Protein AF-A0A8H4U1D6-F1 (afdb_monomer_lite)

Radius of gyration: 19.41 Å; chains: 1; bounding box: 43×28×51 Å

pLDDT: mean 83.25, std 8.14, range [62.03, 95.94]

Sequence (105 aa):
MRTQGAAAATATNWLFGFVCTQFTPTGIRNIGYRFYIIFACFNLIFVAVVYFLYPETANRTLEDLDAYFDRDSGHKTIIPIGDTVAKQTSRPVEAFEAEARRVAD

Secondary structure (DSSP, 8-state):
-HHHHHHHHHHHHHHHHHHHHHHHHHHHHHHTTHHHHHHHHHHHHHHHHHHHH----TT--HHHHHHHTSTTS---SS--TT-HHHH-SSPPHHHHHHHHHHHH-

Structure (mmCIF, N/CA/C/O backbone):
data_AF-A0A8H4U1D6-F1
#
_entry.id   AF-A0A8H4U1D6-F1
#
loop_
_atom_site.group_PDB
_atom_site.id
_atom_site.type_symbol
_atom_site.label_atom_id
_atom_site.label_alt_id
_atom_site.label_comp_id
_atom_site.label_asym_id
_atom_site.label_entity_id
_atom_site.label_seq_id
_atom_site.pdbx_PDB_ins_code
_atom_site.Cartn_x
_atom_site.Cartn_y
_atom_site.Cartn_z
_atom_site.occupancy
_atom_site.B_iso_or_equiv
_atom_site.auth_seq_id
_atom_site.auth_comp_id
_atom_site.auth_asym_id
_atom_site.auth_atom_id
_atom_site.pdbx_PDB_model_num
ATOM 1 N N . MET A 1 1 ? 6.987 16.011 -10.114 1.00 62.03 1 MET A N 1
ATOM 2 C CA . MET A 1 1 ? 5.748 15.635 -9.386 1.00 62.03 1 MET A CA 1
ATOM 3 C C . MET A 1 1 ? 5.980 14.682 -8.199 1.00 62.03 1 MET A C 1
ATOM 5 O O . MET A 1 1 ? 5.117 14.588 -7.336 1.00 62.03 1 MET A O 1
ATOM 9 N N . ARG A 1 2 ? 7.162 14.055 -8.068 1.00 78.75 2 ARG A N 1
ATOM 10 C CA . ARG A 1 2 ? 7.509 13.146 -6.954 1.00 78.75 2 ARG A CA 1
ATOM 11 C C . ARG A 1 2 ? 7.383 13.724 -5.533 1.00 78.75 2 ARG A C 1
ATOM 13 O O . ARG A 1 2 ? 6.881 13.047 -4.646 1.00 78.75 2 ARG A O 1
ATOM 20 N N . THR A 1 3 ? 7.780 14.977 -5.309 1.00 86.75 3 THR A N 1
ATOM 21 C CA . THR A 1 3 ? 7.736 15.609 -3.975 1.00 86.75 3 THR A CA 1
ATOM 22 C C . THR A 1 3 ? 6.310 15.853 -3.486 1.00 86.75 3 THR A C 1
ATOM 24 O O . THR A 1 3 ? 6.011 15.613 -2.322 1.00 86.75 3 THR A O 1
ATOM 27 N N . GLN A 1 4 ? 5.411 16.270 -4.381 1.00 88.62 4 GLN A N 1
ATOM 28 C CA . GLN A 1 4 ? 3.992 16.464 -4.073 1.00 88.62 4 GLN A CA 1
ATOM 29 C C . GLN A 1 4 ? 3.299 15.131 -3.764 1.00 88.62 4 GLN A C 1
ATOM 31 O O . GLN A 1 4 ? 2.553 15.048 -2.792 1.00 88.62 4 GLN A O 1
ATOM 36 N N . GLY A 1 5 ? 3.599 14.078 -4.538 1.00 87.62 5 GLY A N 1
ATOM 37 C CA . GLY A 1 5 ? 3.094 12.726 -4.278 1.00 87.62 5 GLY A CA 1
ATOM 38 C C . GLY A 1 5 ? 3.567 12.172 -2.931 1.00 87.62 5 GLY A C 1
ATOM 39 O O . GLY A 1 5 ? 2.756 11.690 -2.144 1.00 87.62 5 GLY A O 1
ATOM 40 N N . ALA A 1 6 ? 4.858 12.318 -2.617 1.00 89.62 6 ALA A N 1
ATOM 41 C CA . ALA A 1 6 ? 5.419 11.884 -1.336 1.00 89.62 6 ALA A CA 1
ATOM 42 C C . ALA A 1 6 ? 4.832 12.660 -0.141 1.00 89.62 6 ALA A C 1
ATOM 44 O O . ALA A 1 6 ? 4.531 12.066 0.899 1.00 89.62 6 ALA A O 1
ATOM 45 N N . ALA A 1 7 ? 4.624 13.973 -0.289 1.00 92.81 7 ALA A N 1
ATOM 46 C CA . ALA A 1 7 ? 3.999 14.800 0.740 1.00 92.81 7 ALA A CA 1
ATOM 47 C C . ALA A 1 7 ? 2.541 14.390 0.995 1.00 92.81 7 ALA A C 1
ATOM 49 O O . ALA A 1 7 ? 2.154 14.215 2.150 1.00 92.81 7 ALA A O 1
ATOM 50 N N . ALA A 1 8 ? 1.756 14.174 -0.067 1.00 93.31 8 ALA A N 1
ATOM 51 C CA . ALA A 1 8 ? 0.383 13.692 0.043 1.00 93.31 8 ALA A CA 1
ATOM 52 C C . ALA A 1 8 ? 0.323 12.306 0.703 1.00 93.31 8 ALA A C 1
ATOM 54 O O . ALA A 1 8 ? -0.422 12.130 1.661 1.00 93.31 8 ALA A O 1
ATOM 55 N N . ALA A 1 9 ? 1.163 11.356 0.275 1.00 91.38 9 ALA A N 1
ATOM 56 C CA . ALA A 1 9 ? 1.230 10.019 0.871 1.00 91.38 9 ALA A CA 1
ATOM 57 C C . ALA A 1 9 ? 1.555 10.072 2.372 1.00 91.38 9 ALA A C 1
ATOM 59 O O . ALA A 1 9 ? 0.895 9.420 3.182 1.00 91.38 9 ALA A O 1
ATOM 60 N N . THR A 1 10 ? 2.526 10.905 2.754 1.00 94.56 10 THR A N 1
ATOM 61 C CA . THR A 1 10 ? 2.901 11.098 4.159 1.00 94.56 10 THR A CA 1
ATOM 62 C C . THR A 1 10 ? 1.744 11.706 4.952 1.00 94.56 10 THR A C 1
ATOM 64 O O . THR A 1 10 ? 1.375 11.175 5.998 1.00 94.56 10 THR A O 1
ATOM 67 N N . ALA A 1 11 ? 1.121 12.774 4.447 1.00 95.56 11 ALA A N 1
ATOM 68 C CA . ALA A 1 11 ? -0.015 13.421 5.101 1.00 95.56 11 ALA A CA 1
ATOM 69 C C . ALA A 1 11 ? -1.198 12.457 5.288 1.00 95.56 11 ALA A C 1
ATOM 71 O O . ALA A 1 11 ? -1.758 12.368 6.381 1.00 95.56 11 ALA A O 1
ATOM 72 N N . THR A 1 12 ? -1.537 11.690 4.250 1.00 94.00 12 THR A N 1
ATOM 73 C CA . THR A 1 12 ? -2.591 10.674 4.289 1.00 94.00 12 THR A CA 1
ATOM 74 C C . THR A 1 12 ? -2.279 9.575 5.306 1.00 94.00 12 THR A C 1
ATOM 76 O O . THR A 1 12 ? -3.161 9.203 6.080 1.00 94.00 12 THR A O 1
ATOM 79 N N . ASN A 1 13 ? -1.031 9.104 5.377 1.00 94.56 13 ASN A N 1
ATOM 80 C CA . ASN A 1 13 ? -0.610 8.109 6.364 1.00 94.56 13 ASN A CA 1
ATOM 81 C C . ASN A 1 13 ? -0.822 8.601 7.806 1.00 94.56 13 ASN A C 1
ATOM 83 O O . ASN A 1 13 ? -1.447 7.913 8.615 1.00 94.56 13 ASN A O 1
ATOM 87 N N . TRP A 1 14 ? -0.362 9.814 8.123 1.00 93.88 14 TRP A N 1
ATOM 88 C CA . TRP A 1 14 ? -0.539 10.389 9.461 1.00 93.88 14 TRP A CA 1
ATOM 89 C C . TRP A 1 14 ? -2.008 10.662 9.794 1.00 93.88 14 TRP A C 1
ATOM 91 O O . TRP A 1 14 ? -2.442 10.395 10.917 1.00 93.88 14 TRP A O 1
ATOM 101 N N . LEU A 1 15 ? -2.792 11.129 8.819 1.00 95.94 15 LEU A N 1
ATOM 102 C CA . LEU A 1 15 ? -4.224 11.361 8.989 1.00 95.94 15 LEU A CA 1
ATOM 103 C C . LEU A 1 15 ? -4.966 10.065 9.334 1.00 95.94 15 LEU A C 1
ATOM 105 O O . LEU A 1 15 ? -5.721 10.030 10.306 1.00 95.94 15 LEU A O 1
ATOM 109 N N . PHE A 1 16 ? -4.741 8.985 8.582 1.00 92.19 16 PHE A N 1
ATOM 110 C CA . PHE A 1 16 ? -5.400 7.709 8.862 1.00 92.19 16 PHE A CA 1
ATOM 111 C C . PHE A 1 16 ? -4.906 7.070 10.162 1.00 92.19 16 PHE A C 1
ATOM 113 O O . PHE A 1 16 ? -5.715 6.496 10.889 1.00 92.19 16 PHE A O 1
ATOM 120 N N . GLY A 1 17 ? -3.629 7.237 10.520 1.00 92.44 17 GLY A N 1
ATOM 121 C CA . GLY A 1 17 ? -3.120 6.848 11.838 1.00 92.44 17 GLY A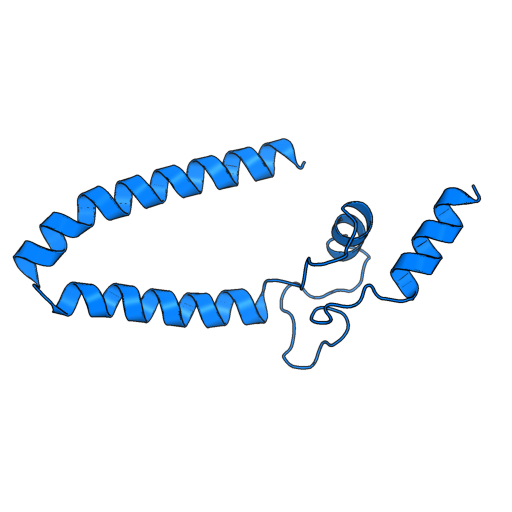 CA 1
ATOM 122 C C . GLY A 1 17 ? -3.864 7.549 12.983 1.00 92.44 17 GLY A C 1
ATOM 123 O O . GLY A 1 17 ? -4.274 6.903 13.954 1.00 92.44 17 GLY A O 1
ATOM 124 N N . PHE A 1 18 ? -4.121 8.854 12.844 1.00 94.44 18 PHE A N 1
ATOM 125 C CA . PHE A 1 18 ? -4.927 9.616 13.800 1.00 94.44 18 PHE A CA 1
ATOM 126 C C . PHE A 1 18 ? -6.376 9.115 13.859 1.00 94.44 18 PHE A C 1
ATOM 128 O O . PHE A 1 18 ? -6.877 8.831 14.948 1.00 94.44 18 PHE A O 1
ATOM 135 N N . VAL A 1 19 ? -7.030 8.941 12.705 1.00 93.19 19 VAL A N 1
ATOM 136 C CA . VAL A 1 19 ? -8.403 8.414 12.619 1.00 93.19 19 VAL A CA 1
ATOM 137 C C . VAL A 1 19 ? -8.497 7.056 13.315 1.00 93.19 19 VAL A C 1
ATOM 139 O O . VAL A 1 19 ? -9.325 6.883 14.208 1.00 93.19 19 VAL A O 1
ATOM 142 N N . CYS A 1 20 ? -7.612 6.110 13.000 1.00 90.50 20 CYS A N 1
ATOM 143 C CA . CYS A 1 20 ? -7.599 4.798 13.646 1.00 90.50 20 CYS A CA 1
ATOM 144 C C . CYS A 1 20 ? -7.437 4.914 15.166 1.00 90.50 20 CYS A C 1
ATOM 146 O O . CYS A 1 20 ? -8.174 4.262 15.908 1.00 90.50 20 CYS A O 1
ATOM 148 N N . THR A 1 21 ? -6.539 5.778 15.642 1.00 92.69 21 THR A N 1
ATOM 149 C CA . THR A 1 21 ? -6.300 5.969 17.081 1.00 92.69 21 THR A CA 1
ATOM 150 C C . THR A 1 21 ? -7.521 6.551 17.801 1.00 92.69 21 THR A C 1
ATOM 152 O O . THR A 1 21 ? -7.825 6.127 18.913 1.00 92.69 21 THR A O 1
ATOM 155 N N . GLN A 1 22 ? -8.257 7.476 17.178 1.00 92.50 22 GLN A N 1
ATOM 156 C CA . GLN A 1 22 ? -9.462 8.071 17.774 1.00 92.50 22 GLN A CA 1
ATOM 157 C C . GLN A 1 22 ? -10.682 7.138 17.726 1.00 92.50 22 GLN A C 1
ATOM 159 O O . GLN A 1 22 ? -11.448 7.054 18.689 1.00 92.50 22 GLN A O 1
ATOM 164 N N . PHE A 1 23 ? -10.872 6.410 16.623 1.00 88.94 23 PHE A N 1
ATOM 165 C CA . PHE A 1 23 ? -12.041 5.545 16.441 1.00 88.94 23 PHE A CA 1
ATOM 166 C C . PHE A 1 23 ? -11.932 4.217 17.197 1.00 88.94 23 PHE A C 1
ATOM 168 O O . PHE A 1 23 ? -12.939 3.734 17.715 1.00 88.94 23 PHE A O 1
ATOM 175 N N . THR A 1 24 ? -10.732 3.645 17.316 1.00 89.88 24 THR A N 1
ATOM 176 C CA . THR A 1 24 ? -10.501 2.352 17.984 1.00 89.88 24 THR A CA 1
ATOM 177 C C . THR A 1 24 ? -11.050 2.262 19.416 1.00 89.88 24 THR A C 1
ATOM 179 O O . THR A 1 24 ? -11.802 1.324 19.689 1.00 89.88 24 THR A O 1
ATOM 182 N N . PRO A 1 25 ? -10.777 3.203 20.344 1.00 88.44 25 PRO A N 1
ATOM 183 C CA . PRO A 1 25 ? -11.277 3.098 21.717 1.00 88.44 25 PRO A CA 1
ATOM 184 C C . PRO A 1 25 ? -12.806 3.198 21.803 1.00 88.44 25 PRO A C 1
ATOM 186 O O . PRO A 1 25 ? -13.432 2.508 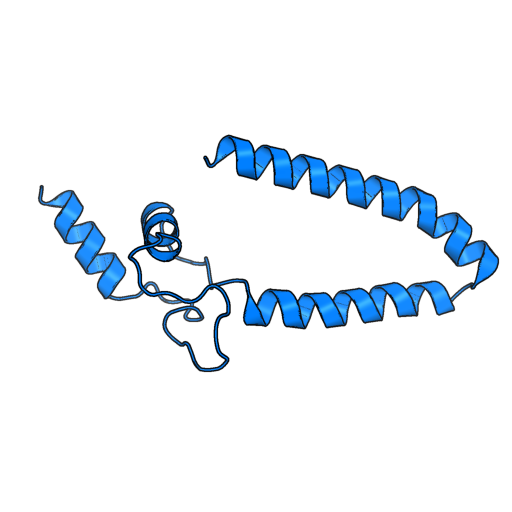22.609 1.00 88.44 25 PRO A O 1
ATOM 189 N N . THR A 1 26 ? -13.431 4.026 20.962 1.00 88.88 26 THR A N 1
ATOM 190 C CA . THR A 1 26 ? -14.897 4.153 20.910 1.00 88.88 26 THR A CA 1
ATOM 191 C C . THR A 1 26 ? -15.542 2.927 20.261 1.00 88.88 26 THR A C 1
ATOM 193 O O . THR A 1 26 ? -16.564 2.446 20.752 1.00 88.88 26 THR A O 1
ATOM 196 N N . GLY A 1 27 ? -14.919 2.374 19.218 1.00 86.94 27 GLY A N 1
ATOM 197 C CA . GLY A 1 27 ? -15.354 1.145 18.557 1.00 86.94 27 GLY A CA 1
ATOM 198 C C . GLY A 1 27 ? -15.310 -0.058 19.495 1.00 86.94 27 GLY A C 1
ATOM 199 O O . GLY A 1 27 ? -16.326 -0.722 19.692 1.00 86.94 27 GLY A O 1
ATOM 200 N N . ILE A 1 28 ? -14.177 -0.301 20.156 1.00 90.06 28 ILE A N 1
ATOM 201 C CA . ILE A 1 28 ? -14.031 -1.434 21.085 1.00 90.06 28 ILE A CA 1
ATOM 202 C C . ILE A 1 28 ? -15.010 -1.317 22.261 1.00 90.06 28 ILE A C 1
ATOM 204 O O . ILE A 1 28 ? -15.614 -2.314 22.647 1.00 90.06 28 ILE A O 1
ATOM 208 N N . ARG A 1 29 ? -15.238 -0.111 22.799 1.00 90.00 29 ARG A N 1
ATOM 209 C CA . ARG A 1 29 ? -16.189 0.089 23.905 1.00 90.00 29 ARG A CA 1
ATOM 210 C C . ARG A 1 29 ? -17.636 -0.242 23.525 1.00 90.00 29 ARG A C 1
ATOM 212 O O . ARG A 1 29 ? -18.370 -0.738 24.370 1.00 90.00 29 ARG A O 1
ATOM 219 N N . ASN A 1 30 ? -18.049 0.038 22.287 1.00 89.25 30 ASN A N 1
ATOM 220 C CA . ASN A 1 30 ? -19.441 -0.138 21.864 1.00 89.25 30 ASN A CA 1
ATOM 221 C C . ASN A 1 30 ? -19.729 -1.524 21.266 1.00 89.25 30 ASN A C 1
ATOM 223 O O . ASN A 1 30 ? -20.795 -2.089 21.495 1.00 89.25 30 ASN A O 1
ATOM 227 N N . ILE A 1 31 ? -18.797 -2.072 20.479 1.00 88.50 31 ILE A N 1
ATOM 228 C CA . ILE A 1 31 ? -19.010 -3.316 19.717 1.00 88.50 31 ILE A CA 1
ATOM 229 C C . ILE A 1 31 ? -18.012 -4.435 20.061 1.00 88.50 31 ILE A C 1
ATOM 231 O O . ILE A 1 31 ? -18.096 -5.529 19.492 1.00 88.50 31 ILE A O 1
ATOM 235 N N . GLY A 1 32 ? -17.095 -4.200 21.006 1.00 87.81 32 GLY A N 1
ATOM 236 C CA . GLY A 1 32 ? -16.170 -5.207 21.525 1.00 87.81 32 GLY A CA 1
ATOM 237 C C . GLY A 1 32 ? -15.326 -5.855 20.429 1.00 87.81 32 GLY A C 1
ATOM 238 O O . GLY A 1 32 ? -14.751 -5.179 19.576 1.00 87.81 32 GLY A O 1
ATOM 239 N N . TYR A 1 33 ? -15.290 -7.192 20.424 1.00 84.38 33 TYR A N 1
ATOM 240 C CA . TYR A 1 33 ? -14.509 -7.978 19.463 1.00 84.38 33 TYR A CA 1
ATOM 241 C C . TYR A 1 33 ? -14.969 -7.809 18.003 1.00 84.38 33 TYR A C 1
ATOM 243 O O . TYR A 1 33 ? -14.193 -8.043 17.078 1.00 84.38 33 TYR A O 1
ATOM 251 N N . ARG A 1 34 ? -16.216 -7.379 17.764 1.00 86.88 34 ARG A N 1
ATOM 252 C CA . ARG A 1 34 ? -16.761 -7.230 16.402 1.00 86.88 34 ARG A CA 1
ATOM 253 C C . ARG A 1 34 ? -16.092 -6.084 15.640 1.00 86.88 34 ARG A C 1
ATOM 255 O O . ARG A 1 34 ? -16.126 -6.079 14.415 1.00 86.88 34 ARG A O 1
ATOM 262 N N . PHE A 1 35 ? -15.432 -5.156 16.339 1.00 88.31 35 PHE A N 1
ATOM 263 C CA . PHE A 1 35 ? -14.629 -4.101 15.717 1.00 88.31 35 PHE A CA 1
ATOM 264 C C . PHE A 1 35 ? -13.475 -4.665 14.875 1.00 88.31 35 PHE A C 1
ATOM 266 O O . PHE A 1 35 ? -13.190 -4.148 13.799 1.00 88.31 35 PHE A O 1
ATOM 273 N N . TYR A 1 36 ? -12.870 -5.781 15.292 1.00 86.94 36 TYR A N 1
ATOM 274 C CA . TYR A 1 36 ? -11.788 -6.417 14.533 1.00 86.94 36 TYR A CA 1
ATOM 275 C C . TYR A 1 36 ? -12.254 -6.971 13.178 1.00 86.94 36 TYR A C 1
ATOM 277 O O . TYR A 1 36 ? -11.480 -6.987 12.223 1.00 86.94 36 TYR A O 1
ATOM 285 N N . ILE A 1 37 ? -13.532 -7.354 13.054 1.00 90.50 37 ILE A N 1
ATOM 286 C CA . ILE A 1 37 ? -14.113 -7.827 11.786 1.00 90.50 37 ILE A CA 1
ATOM 287 C C . ILE A 1 37 ? -14.118 -6.701 10.744 1.00 90.50 37 ILE A C 1
ATOM 289 O O . ILE A 1 37 ? -13.893 -6.950 9.564 1.00 90.50 37 ILE A O 1
ATOM 293 N N . ILE A 1 38 ? -14.294 -5.448 11.171 1.00 88.69 38 ILE A N 1
ATOM 294 C CA . ILE A 1 38 ? -14.259 -4.287 10.274 1.00 88.69 38 ILE A CA 1
ATOM 295 C C . ILE A 1 38 ? -12.867 -4.148 9.638 1.00 88.69 38 ILE A C 1
ATOM 297 O O . ILE A 1 38 ? -12.760 -3.977 8.424 1.00 88.69 38 ILE A O 1
ATOM 301 N N . PHE A 1 39 ? -11.793 -4.301 10.420 1.00 88.81 39 PHE A N 1
ATOM 302 C CA . PHE A 1 39 ? -10.425 -4.299 9.885 1.00 88.81 39 PHE A CA 1
ATOM 303 C C . PHE A 1 39 ? -10.131 -5.489 8.971 1.00 88.81 39 PHE A C 1
ATOM 305 O O . PHE A 1 39 ? -9.385 -5.333 8.001 1.00 88.81 39 PHE A O 1
ATOM 312 N N . ALA A 1 40 ? -10.722 -6.655 9.246 1.00 91.50 40 ALA A N 1
ATOM 313 C CA . ALA A 1 40 ? -10.617 -7.814 8.366 1.00 91.50 40 ALA A CA 1
ATOM 314 C C . ALA A 1 40 ? -11.281 -7.543 7.002 1.00 91.50 40 ALA A C 1
ATOM 316 O O . ALA A 1 40 ? -10.679 -7.812 5.964 1.00 91.50 40 ALA A O 1
ATOM 317 N N . CYS A 1 41 ? -12.470 -6.928 6.990 1.00 93.69 41 CYS A N 1
ATOM 318 C CA . CYS A 1 41 ? -13.141 -6.511 5.756 1.00 93.69 41 CYS A CA 1
ATOM 319 C C . CYS A 1 41 ? -12.320 -5.475 4.978 1.00 93.69 41 CYS A C 1
ATOM 321 O O . CYS A 1 41 ? -12.160 -5.611 3.766 1.00 93.69 41 CYS A O 1
ATOM 323 N N . PHE A 1 42 ? -11.757 -4.470 5.658 1.00 91.94 42 PHE A N 1
ATOM 324 C CA . PHE A 1 42 ? -10.879 -3.496 5.005 1.00 91.94 42 PHE A CA 1
ATOM 325 C C . PHE A 1 42 ? -9.645 -4.158 4.392 1.00 91.94 42 PHE A C 1
ATOM 327 O O . PHE A 1 42 ? -9.326 -3.867 3.244 1.00 91.94 42 PHE A O 1
ATOM 334 N N . ASN A 1 43 ? -8.994 -5.087 5.101 1.00 92.56 43 ASN A N 1
ATOM 335 C CA . ASN A 1 43 ? -7.871 -5.851 4.547 1.00 92.56 43 ASN A CA 1
ATOM 336 C C . ASN A 1 43 ? -8.265 -6.600 3.270 1.00 92.56 43 ASN A C 1
ATOM 338 O O . ASN A 1 43 ? -7.550 -6.520 2.275 1.00 92.56 43 ASN A O 1
ATOM 342 N N . LEU A 1 44 ? -9.418 -7.274 3.264 1.00 93.81 44 LEU A N 1
ATOM 343 C CA . LEU A 1 44 ? -9.889 -8.005 2.087 1.00 93.81 44 LEU A CA 1
ATOM 344 C C . LEU A 1 44 ? -10.133 -7.078 0.883 1.00 93.81 44 LEU A C 1
ATOM 346 O O . LEU A 1 44 ? -9.771 -7.416 -0.243 1.00 93.81 44 LEU A O 1
ATOM 350 N N . ILE A 1 45 ? -10.697 -5.890 1.118 1.00 93.81 45 ILE A N 1
ATOM 351 C CA . ILE A 1 45 ? -10.880 -4.876 0.071 1.00 93.81 45 ILE A CA 1
ATOM 352 C C . ILE A 1 45 ? -9.519 -4.379 -0.434 1.00 93.81 45 ILE A C 1
ATOM 354 O O . ILE A 1 45 ? -9.322 -4.276 -1.644 1.00 93.81 45 ILE A O 1
ATOM 358 N N . PHE A 1 46 ? -8.562 -4.120 0.463 1.00 91.75 46 PHE A N 1
ATOM 359 C CA . PHE A 1 46 ? -7.218 -3.692 0.073 1.00 91.75 46 PHE A CA 1
ATOM 360 C C . PHE A 1 46 ? -6.497 -4.732 -0.783 1.00 91.75 46 PHE A C 1
ATOM 362 O O . PHE A 1 46 ? -5.837 -4.344 -1.742 1.00 91.75 46 PHE A O 1
ATOM 369 N N . VAL A 1 47 ? -6.669 -6.029 -0.513 1.00 90.88 47 VAL A N 1
ATOM 370 C CA . VAL A 1 47 ? -6.122 -7.093 -1.372 1.00 90.88 47 VAL A CA 1
ATOM 371 C C . VAL A 1 47 ? -6.632 -6.951 -2.807 1.00 90.88 47 VAL A C 1
ATOM 373 O O . VAL A 1 47 ? -5.836 -6.993 -3.742 1.00 90.88 47 VAL A O 1
ATOM 376 N N . ALA A 1 48 ? -7.935 -6.723 -2.997 1.00 88.62 48 ALA A N 1
ATOM 377 C CA . ALA A 1 48 ? -8.495 -6.509 -4.330 1.00 88.62 48 ALA A CA 1
ATOM 378 C C . ALA A 1 48 ? -7.950 -5.224 -4.978 1.00 88.62 48 ALA A C 1
ATOM 380 O O . ALA A 1 48 ? -7.543 -5.242 -6.137 1.00 88.62 48 ALA A O 1
ATOM 381 N N . VAL A 1 49 ? -7.894 -4.117 -4.231 1.00 89.06 49 VAL A N 1
ATOM 382 C CA . VAL A 1 49 ? -7.381 -2.835 -4.742 1.00 89.06 49 VAL A CA 1
ATOM 383 C C . VAL A 1 49 ? -5.927 -2.959 -5.195 1.00 89.06 49 VAL A C 1
ATOM 385 O O . VAL A 1 49 ? -5.608 -2.569 -6.316 1.00 89.06 49 VAL A O 1
ATOM 388 N N . VAL A 1 50 ? -5.057 -3.532 -4.363 1.00 88.25 50 VAL A N 1
ATOM 389 C CA . VAL A 1 50 ? -3.642 -3.734 -4.703 1.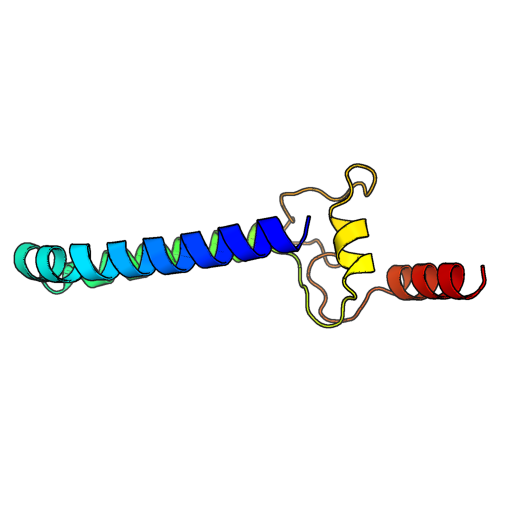00 88.25 50 VAL A CA 1
ATOM 390 C C . VAL A 1 50 ? -3.520 -4.623 -5.937 1.00 88.25 50 VAL A C 1
ATOM 392 O O . VAL A 1 50 ? -2.800 -4.281 -6.866 1.00 88.25 50 VAL A O 1
ATOM 395 N N . TYR A 1 51 ? -4.287 -5.710 -6.006 1.00 84.50 51 TYR A N 1
ATOM 396 C CA . TYR A 1 51 ? -4.207 -6.650 -7.120 1.00 84.50 51 TYR A CA 1
ATOM 397 C C . TYR A 1 51 ? -4.606 -6.053 -8.485 1.00 84.50 51 TYR A C 1
ATOM 399 O O . TYR A 1 51 ? -4.036 -6.433 -9.509 1.00 84.50 51 TYR A O 1
ATOM 407 N N . PHE A 1 52 ? -5.590 -5.146 -8.519 1.00 84.75 52 PHE A N 1
ATOM 408 C CA . PHE A 1 52 ? -6.106 -4.579 -9.771 1.00 84.75 52 PHE A CA 1
ATOM 409 C C . PHE A 1 52 ? -5.517 -3.215 -10.144 1.00 84.75 52 PHE A C 1
ATOM 411 O O . PHE A 1 52 ? -5.577 -2.854 -11.317 1.00 84.75 52 PHE A O 1
ATOM 418 N N . LEU A 1 53 ? -5.006 -2.431 -9.189 1.00 85.50 53 LEU A N 1
ATOM 419 C CA . LEU A 1 53 ? -4.555 -1.056 -9.454 1.00 85.50 53 LEU A CA 1
ATOM 420 C C . LEU A 1 53 ? -3.036 -0.874 -9.356 1.00 85.50 53 LEU A C 1
ATOM 422 O O . LEU A 1 53 ? -2.522 0.091 -9.917 1.00 85.50 53 LEU A O 1
ATOM 426 N N . TYR A 1 54 ? -2.315 -1.746 -8.646 1.00 83.69 54 TYR A N 1
ATOM 427 C CA . TYR A 1 54 ? -0.888 -1.545 -8.391 1.00 83.69 54 TYR A CA 1
ATOM 428 C C . TYR A 1 54 ? -0.046 -2.440 -9.311 1.00 83.69 54 TYR A C 1
ATOM 430 O O . TYR A 1 54 ? -0.135 -3.665 -9.198 1.00 83.69 54 TYR A O 1
ATOM 438 N N . PRO A 1 55 ? 0.767 -1.865 -10.220 1.00 84.62 55 PRO A N 1
ATOM 439 C CA . PRO A 1 55 ? 1.733 -2.644 -10.984 1.00 84.62 55 PRO A CA 1
ATOM 440 C C . PRO A 1 55 ? 2.907 -3.057 -10.094 1.00 84.62 55 PRO A C 1
ATOM 442 O O . PRO A 1 55 ? 3.201 -2.415 -9.083 1.00 84.62 55 PRO A O 1
ATOM 445 N N . GLU A 1 56 ? 3.603 -4.117 -10.493 1.00 83.81 56 GLU A N 1
ATOM 446 C CA . GLU A 1 56 ? 4.833 -4.555 -9.840 1.00 83.81 56 GLU A CA 1
ATOM 447 C C . GLU A 1 56 ? 5.923 -3.490 -10.030 1.00 83.81 56 GLU A C 1
ATOM 449 O O . GLU A 1 56 ? 6.246 -3.096 -11.155 1.00 83.81 56 GLU A O 1
ATOM 454 N N . THR A 1 57 ? 6.474 -3.004 -8.917 1.00 84.88 57 THR A N 1
ATOM 455 C CA . THR A 1 57 ? 7.478 -1.923 -8.908 1.00 84.88 57 THR A CA 1
ATOM 456 C C . THR A 1 57 ? 8.889 -2.433 -8.618 1.00 84.88 57 THR A C 1
ATOM 458 O O . THR A 1 57 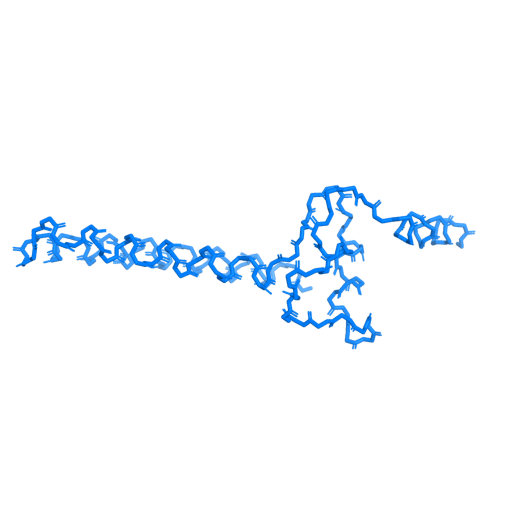? 9.852 -1.683 -8.792 1.00 84.88 57 THR A O 1
ATOM 461 N N . ALA A 1 58 ? 9.049 -3.698 -8.213 1.00 80.38 58 ALA A N 1
ATOM 462 C CA . ALA A 1 58 ? 10.359 -4.287 -7.971 1.00 80.38 58 ALA A CA 1
ATOM 463 C C . ALA A 1 58 ? 11.217 -4.324 -9.251 1.00 80.38 58 ALA A C 1
ATOM 465 O O . ALA A 1 58 ? 10.733 -4.631 -10.338 1.00 80.38 58 ALA A O 1
ATOM 466 N N . ASN A 1 59 ? 12.516 -4.040 -9.104 1.00 78.25 59 ASN A N 1
ATOM 467 C CA . ASN A 1 59 ? 13.518 -4.049 -10.181 1.00 78.25 59 ASN A CA 1
ATOM 468 C C . ASN A 1 59 ? 13.227 -3.115 -11.374 1.00 78.25 59 ASN A C 1
ATOM 470 O O . ASN A 1 59 ? 13.799 -3.312 -12.446 1.00 78.25 59 ASN A O 1
ATOM 474 N N . ARG A 1 60 ? 12.373 -2.098 -11.209 1.00 80.88 60 ARG A N 1
ATOM 475 C CA . ARG A 1 60 ? 12.132 -1.059 -12.223 1.00 80.88 60 ARG A CA 1
ATOM 476 C C . ARG A 1 60 ? 12.802 0.250 -11.841 1.00 80.88 60 ARG A C 1
ATOM 478 O O . ARG A 1 60 ? 12.893 0.583 -10.659 1.00 80.88 60 ARG A O 1
ATOM 485 N N . THR A 1 61 ? 13.259 0.993 -12.843 1.00 83.69 61 THR A N 1
ATOM 486 C CA . THR A 1 61 ? 13.771 2.350 -12.631 1.00 83.69 61 THR A CA 1
ATOM 487 C C . THR A 1 61 ? 12.610 3.339 -12.487 1.00 83.69 61 THR A C 1
ATOM 489 O O . THR A 1 61 ? 11.458 3.034 -12.814 1.00 83.69 61 THR A O 1
ATOM 492 N N . LEU A 1 62 ? 12.892 4.537 -11.967 1.00 80.44 62 LEU A N 1
ATOM 493 C CA . LEU A 1 62 ? 11.867 5.580 -11.848 1.00 80.44 62 LEU A CA 1
ATOM 494 C C . LEU A 1 62 ? 11.401 6.049 -13.230 1.00 80.44 62 LEU A C 1
ATOM 496 O O . LEU A 1 62 ? 10.236 6.387 -13.410 1.00 80.44 62 LEU A O 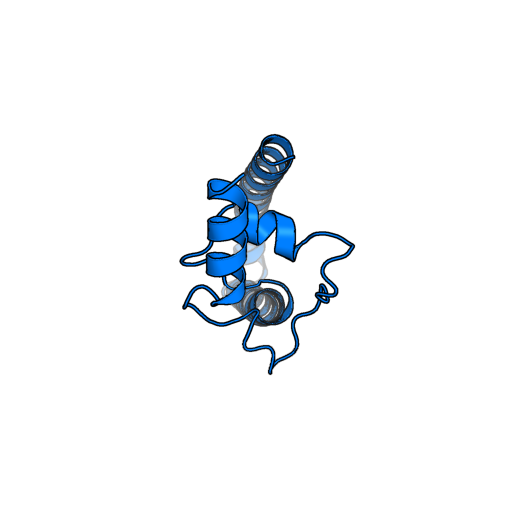1
ATOM 500 N N . GLU A 1 63 ? 12.304 6.017 -14.201 1.00 81.56 63 GLU A N 1
ATOM 501 C CA . GLU A 1 63 ? 12.072 6.365 -15.592 1.00 81.56 63 GLU A CA 1
ATOM 502 C C . GLU A 1 63 ? 11.140 5.362 -16.287 1.00 81.56 63 GLU A C 1
ATOM 504 O O . GLU A 1 63 ? 10.297 5.776 -17.083 1.00 81.56 63 GLU A O 1
ATOM 509 N N . ASP A 1 64 ? 11.257 4.067 -15.969 1.00 77.44 64 ASP A N 1
ATOM 510 C CA . ASP A 1 64 ? 10.362 3.022 -16.484 1.00 77.44 64 ASP A CA 1
ATOM 511 C C . ASP A 1 64 ? 8.940 3.183 -15.928 1.00 77.44 64 ASP A C 1
ATOM 513 O O . ASP A 1 64 ? 7.957 2.965 -16.636 1.00 77.44 64 ASP A O 1
ATOM 517 N N . LEU A 1 65 ? 8.818 3.567 -14.652 1.00 81.44 65 LEU A N 1
ATOM 518 C CA . LEU A 1 65 ? 7.526 3.824 -14.013 1.00 81.44 65 LEU A CA 1
ATOM 519 C C . LEU A 1 65 ? 6.871 5.094 -14.561 1.00 81.44 65 LEU A C 1
ATOM 521 O O . LEU A 1 65 ? 5.676 5.075 -14.854 1.00 81.44 65 LEU A O 1
ATOM 525 N N . ASP A 1 66 ? 7.643 6.166 -14.748 1.00 83.38 66 ASP A N 1
ATOM 526 C CA . ASP A 1 66 ? 7.146 7.395 -15.372 1.00 83.38 66 ASP A CA 1
ATOM 527 C C . ASP A 1 66 ? 6.662 7.114 -16.811 1.00 83.38 66 ASP A C 1
ATOM 529 O O . ASP A 1 66 ? 5.597 7.595 -17.193 1.00 83.38 66 ASP A O 1
ATOM 533 N N . ALA A 1 67 ? 7.371 6.272 -17.578 1.00 81.44 67 ALA A N 1
ATOM 534 C CA . ALA A 1 67 ? 6.938 5.842 -18.912 1.00 81.44 67 ALA A CA 1
ATOM 535 C C . ALA A 1 67 ? 5.693 4.935 -18.882 1.00 81.44 67 ALA A C 1
ATOM 537 O O . ALA A 1 67 ? 4.828 5.046 -19.747 1.00 81.44 67 ALA A O 1
ATOM 538 N N . TYR A 1 68 ? 5.568 4.058 -17.882 1.00 80.56 68 TYR A N 1
ATOM 539 C CA . TYR A 1 68 ? 4.411 3.169 -17.722 1.00 80.56 68 TYR A CA 1
ATOM 540 C C . TYR A 1 68 ? 3.116 3.927 -17.395 1.00 80.56 68 TYR A C 1
ATOM 542 O O . TYR A 1 68 ? 2.041 3.542 -17.850 1.00 80.56 68 TYR A O 1
ATOM 550 N N . PHE A 1 69 ? 3.201 5.003 -16.608 1.00 80.69 69 PHE A N 1
ATOM 551 C CA . PHE A 1 69 ? 2.046 5.837 -16.259 1.00 80.69 69 PHE A CA 1
ATOM 552 C C . PHE A 1 69 ? 1.800 6.992 -17.237 1.00 80.69 69 PHE A C 1
ATOM 554 O O . PHE A 1 69 ? 0.851 7.759 -17.041 1.00 80.69 69 PHE A O 1
ATOM 561 N N . ASP A 1 70 ? 2.617 7.122 -18.285 1.00 83.56 70 ASP A N 1
ATOM 562 C CA . ASP A 1 70 ? 2.413 8.147 -19.298 1.00 83.56 70 ASP A CA 1
ATOM 563 C C . ASP A 1 70 ? 1.132 7.881 -20.098 1.00 83.56 70 ASP A C 1
ATOM 565 O O . ASP A 1 70 ? 0.732 6.738 -20.348 1.00 83.56 70 ASP A O 1
ATOM 569 N N . ARG A 1 71 ? 0.474 8.962 -20.510 1.00 74.06 71 ARG A N 1
ATOM 570 C CA . ARG A 1 71 ? -0.848 8.936 -21.142 1.00 74.06 71 ARG A CA 1
ATOM 571 C C . ARG A 1 71 ? -0.826 8.265 -22.519 1.00 74.06 71 ARG A C 1
ATOM 573 O O . ARG A 1 71 ? -1.862 7.767 -22.952 1.00 74.06 71 ARG A O 1
ATOM 580 N N . ASP A 1 72 ? 0.336 8.257 -23.170 1.00 75.88 72 ASP A N 1
ATOM 581 C CA . ASP A 1 72 ? 0.571 7.667 -24.494 1.00 75.88 72 ASP A CA 1
ATOM 582 C C . ASP A 1 72 ? 1.042 6.201 -24.434 1.00 75.88 72 ASP A C 1
ATOM 584 O O . ASP A 1 72 ? 1.109 5.514 -25.446 1.00 75.88 72 ASP A O 1
ATOM 588 N N . SER A 1 73 ? 1.318 5.675 -23.236 1.00 67.62 73 SER A N 1
ATOM 589 C CA . SER A 1 73 ? 1.893 4.334 -23.055 1.00 67.62 73 SER A CA 1
ATOM 590 C C . SER A 1 73 ? 0.935 3.178 -23.387 1.00 67.62 73 SER A C 1
ATOM 592 O O . SER A 1 73 ? 1.347 2.022 -23.417 1.00 67.62 73 SER A O 1
ATOM 594 N N . GLY A 1 74 ? -0.356 3.457 -23.606 1.00 68.19 74 GLY A N 1
ATOM 595 C CA . GLY A 1 74 ? -1.380 2.449 -23.911 1.00 68.19 74 GLY A CA 1
ATOM 596 C C . GLY A 1 74 ? -1.768 1.539 -22.734 1.00 68.19 74 GLY A C 1
ATOM 597 O O . GLY A 1 74 ? -2.699 0.737 -22.868 1.00 68.19 74 GLY A O 1
ATOM 598 N N . HIS A 1 75 ? -1.115 1.675 -21.573 1.00 71.81 75 HIS A N 1
ATOM 599 C CA . HIS A 1 75 ? -1.418 0.895 -20.375 1.00 71.81 75 HIS A CA 1
ATOM 600 C C . HIS A 1 75 ? -2.734 1.347 -19.736 1.00 71.81 75 HIS A C 1
ATOM 602 O O . HIS A 1 75 ? -3.024 2.535 -19.581 1.00 71.81 75 HIS A O 1
ATOM 608 N N . LYS A 1 76 ? -3.559 0.376 -19.335 1.00 70.12 76 LYS A N 1
ATOM 609 C CA . LYS A 1 76 ? -4.815 0.649 -18.629 1.00 70.12 76 LYS A CA 1
ATOM 610 C C . LYS A 1 76 ? -4.542 0.813 -17.138 1.00 70.12 76 LYS A C 1
ATOM 612 O O . LYS A 1 76 ? -3.833 0.014 -16.541 1.00 70.12 76 LYS A O 1
ATOM 617 N N . THR A 1 77 ? -5.191 1.797 -16.518 1.00 70.00 77 THR A N 1
ATOM 618 C CA . THR A 1 77 ? -5.134 2.023 -15.060 1.00 70.00 77 THR A CA 1
ATOM 619 C C . THR A 1 77 ? -5.632 0.818 -14.257 1.00 70.00 77 THR A C 1
ATOM 621 O O . THR A 1 77 ? -5.197 0.600 -13.133 1.00 70.00 77 THR A O 1
ATOM 624 N N . ILE A 1 78 ? -6.551 0.036 -14.830 1.00 76.75 78 ILE A N 1
ATOM 625 C CA . ILE A 1 78 ? -7.014 -1.227 -14.256 1.00 76.75 78 ILE A CA 1
ATOM 626 C C . ILE A 1 78 ? -6.210 -2.348 -14.906 1.00 76.75 78 ILE A C 1
ATOM 628 O O . ILE A 1 78 ? -6.371 -2.610 -16.101 1.00 76.75 78 ILE A O 1
ATOM 632 N N . ILE A 1 79 ? -5.376 -3.006 -14.109 1.00 79.50 79 ILE A N 1
ATOM 633 C CA . ILE A 1 79 ? -4.500 -4.092 -14.533 1.00 79.50 79 ILE A CA 1
ATOM 634 C C . ILE A 1 79 ? -5.322 -5.388 -14.565 1.00 79.50 79 ILE A C 1
ATOM 636 O O . ILE A 1 79 ? -5.775 -5.866 -13.517 1.00 79.50 79 ILE A O 1
ATOM 640 N N . PRO A 1 80 ? -5.551 -5.990 -15.746 1.00 75.75 80 PRO A N 1
ATOM 641 C CA . PRO A 1 80 ? -6.301 -7.232 -15.831 1.00 75.75 80 PRO A CA 1
ATOM 642 C C . PRO A 1 80 ? -5.518 -8.399 -15.208 1.00 75.75 80 PRO A C 1
ATOM 644 O O . PRO A 1 80 ? -4.296 -8.375 -15.070 1.00 75.75 80 PRO A O 1
ATOM 647 N N . ILE A 1 81 ? -6.234 -9.461 -14.826 1.00 70.75 81 ILE A N 1
ATOM 648 C CA . ILE A 1 81 ? -5.662 -10.645 -14.157 1.00 70.75 81 ILE A CA 1
ATOM 649 C C . ILE A 1 81 ? -4.462 -11.223 -14.929 1.00 70.75 81 ILE A C 1
ATOM 651 O O . ILE A 1 81 ? -3.461 -11.553 -14.300 1.00 70.75 81 ILE A O 1
ATOM 655 N N . GLY A 1 82 ? -4.538 -11.260 -16.262 1.00 67.69 82 GLY A N 1
ATOM 656 C CA . GLY A 1 82 ? -3.528 -11.856 -17.142 1.00 67.69 82 GLY A CA 1
ATOM 657 C C . GLY A 1 82 ? -2.415 -10.930 -17.640 1.00 67.69 82 GLY A C 1
ATOM 658 O O . GLY A 1 82 ? -1.626 -11.368 -18.475 1.00 67.69 82 GLY A O 1
ATOM 659 N N . ASP A 1 83 ? -2.338 -9.674 -17.186 1.00 72.94 83 ASP A N 1
ATOM 660 C CA . ASP A 1 83 ? -1.262 -8.781 -17.628 1.00 72.94 83 ASP A CA 1
ATOM 661 C C . ASP A 1 83 ? 0.070 -9.180 -16.982 1.00 72.94 83 ASP A C 1
ATOM 663 O O . ASP A 1 83 ? 0.351 -8.880 -15.819 1.00 72.94 83 ASP A O 1
ATOM 667 N N . THR A 1 84 ? 0.876 -9.909 -17.751 1.00 67.25 84 THR A N 1
ATOM 668 C CA . THR A 1 84 ? 2.193 -10.380 -17.313 1.00 67.25 84 THR A CA 1
ATOM 669 C C . THR A 1 84 ? 3.205 -9.237 -17.339 1.00 67.25 84 THR A C 1
ATOM 671 O O . THR A 1 84 ? 4.112 -9.216 -16.512 1.00 67.25 84 THR A O 1
ATOM 674 N N . VAL A 1 85 ? 3.017 -8.239 -18.212 1.00 71.38 85 VA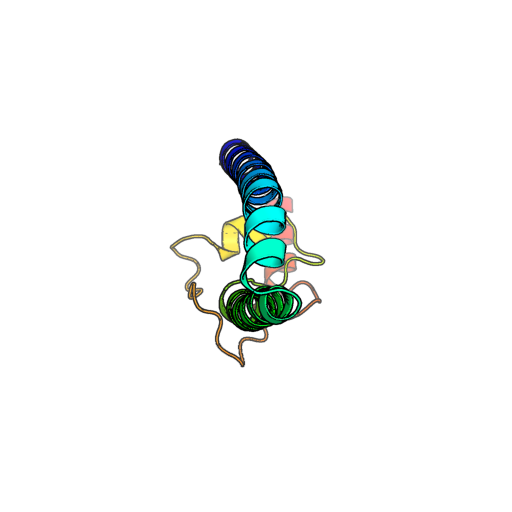L A N 1
ATOM 675 C CA . VAL A 1 85 ? 3.929 -7.096 -18.329 1.00 71.38 85 VAL A CA 1
ATOM 676 C C . VAL A 1 85 ? 3.836 -6.210 -17.096 1.00 71.38 85 VAL A C 1
ATOM 678 O O . VAL A 1 85 ? 4.865 -5.751 -16.608 1.00 71.38 85 VAL A O 1
ATOM 681 N N . ALA A 1 86 ? 2.639 -6.027 -16.538 1.00 73.12 86 ALA A N 1
ATOM 682 C CA . ALA A 1 86 ? 2.425 -5.236 -15.328 1.00 73.12 86 ALA A CA 1
ATOM 683 C C . ALA A 1 86 ? 2.766 -5.969 -14.014 1.00 73.12 86 ALA A C 1
ATOM 685 O O . ALA A 1 86 ? 3.031 -5.307 -13.014 1.00 73.12 86 ALA A O 1
ATOM 686 N N . LYS A 1 87 ? 2.755 -7.312 -13.991 1.00 76.50 87 LYS A N 1
ATOM 687 C CA . LYS A 1 87 ? 2.888 -8.122 -12.756 1.00 76.50 87 LYS A CA 1
ATOM 688 C C . LYS A 1 87 ? 4.206 -8.879 -12.611 1.00 76.50 87 LYS A C 1
ATOM 690 O O . LYS A 1 87 ? 4.455 -9.477 -11.570 1.00 76.50 87 LYS A O 1
ATOM 695 N N . GLN A 1 88 ? 5.038 -8.904 -13.648 1.00 77.12 88 GLN A N 1
ATOM 696 C CA . GLN A 1 88 ? 6.334 -9.573 -13.591 1.00 77.12 88 GLN A CA 1
ATOM 697 C C . GLN A 1 88 ? 7.329 -8.840 -12.683 1.00 77.12 88 GLN A C 1
ATOM 699 O O . GLN A 1 88 ? 7.494 -7.623 -12.766 1.00 77.12 88 GLN A O 1
ATOM 704 N N . THR A 1 89 ? 8.047 -9.619 -11.872 1.00 73.62 89 THR A N 1
ATOM 705 C CA . THR A 1 89 ? 9.161 -9.151 -11.029 1.00 73.62 89 THR A CA 1
ATOM 706 C C . THR A 1 89 ? 10.439 -8.892 -11.829 1.00 73.62 89 THR A C 1
ATOM 708 O O . THR A 1 89 ? 11.288 -8.103 -11.411 1.00 73.62 89 THR A O 1
ATOM 711 N N . SER A 1 90 ? 10.608 -9.581 -12.964 1.00 74.94 90 SER A N 1
ATOM 712 C CA . SER A 1 90 ? 11.721 -9.314 -13.872 1.00 74.94 90 SER A CA 1
ATOM 713 C C . SER A 1 90 ? 11.448 -8.027 -14.627 1.00 74.94 90 SER A C 1
ATOM 715 O O . SER A 1 90 ? 10.348 -7.815 -15.137 1.00 74.94 90 SER A O 1
ATOM 717 N N . ARG A 1 91 ? 12.470 -7.186 -14.746 1.00 75.06 91 ARG A N 1
ATOM 718 C CA . ARG A 1 91 ? 12.389 -6.003 -15.590 1.00 75.06 91 ARG A CA 1
ATOM 719 C C . ARG A 1 91 ? 12.162 -6.438 -17.054 1.00 75.06 91 ARG A C 1
ATOM 721 O O . ARG A 1 91 ? 12.874 -7.335 -17.517 1.00 75.06 91 ARG A O 1
ATOM 728 N N . PRO A 1 92 ? 11.163 -5.881 -17.765 1.00 73.62 92 PRO A N 1
ATOM 729 C CA . PRO A 1 92 ? 10.881 -6.245 -19.153 1.00 73.62 92 PRO A CA 1
ATOM 730 C C . PRO A 1 92 ? 12.051 -5.891 -20.075 1.00 73.62 92 PRO A C 1
ATOM 732 O O . PRO A 1 92 ? 12.709 -4.870 -19.884 1.00 73.62 92 PRO A O 1
ATOM 735 N N . VAL A 1 93 ? 12.271 -6.708 -21.109 1.00 72.81 93 VAL A N 1
ATOM 736 C CA . VAL A 1 93 ? 13.328 -6.493 -22.120 1.00 72.81 93 VAL A CA 1
ATOM 737 C C . VAL A 1 93 ? 13.188 -5.120 -22.787 1.00 72.81 93 VAL A C 1
ATOM 739 O O . VAL A 1 93 ? 14.176 -4.420 -22.977 1.00 72.81 93 VAL A O 1
ATOM 742 N N . GLU A 1 94 ? 11.950 -4.684 -23.025 1.00 74.56 94 GLU A N 1
ATOM 743 C CA . GLU A 1 94 ? 11.625 -3.372 -23.595 1.00 74.56 94 GLU A CA 1
ATOM 744 C C . GLU A 1 94 ? 12.189 -2.204 -22.772 1.00 74.56 94 GLU A C 1
ATOM 746 O O . GLU A 1 94 ? 12.671 -1.225 -23.338 1.00 74.56 94 GLU A O 1
ATOM 751 N N . ALA A 1 95 ? 12.190 -2.319 -21.439 1.00 75.62 95 ALA A N 1
ATOM 752 C CA . ALA A 1 95 ? 12.736 -1.290 -20.558 1.00 75.62 95 ALA A CA 1
ATOM 753 C C . ALA A 1 95 ? 14.270 -1.226 -20.633 1.00 75.62 95 ALA A C 1
ATOM 755 O O . ALA A 1 95 ? 14.845 -0.139 -20.650 1.00 75.62 95 ALA A O 1
ATOM 756 N N . PHE A 1 96 ? 14.939 -2.377 -20.758 1.00 75.38 96 PHE A N 1
ATOM 757 C CA . PHE A 1 96 ? 16.388 -2.418 -20.976 1.00 75.38 96 PHE A CA 1
ATOM 758 C C . PHE A 1 96 ? 16.782 -1.809 -22.326 1.00 75.38 96 PHE A C 1
ATOM 760 O O . PHE A 1 96 ? 17.732 -1.034 -22.395 1.00 75.38 96 PHE A O 1
ATOM 767 N N . GLU A 1 97 ? 16.046 -2.119 -23.395 1.00 78.44 97 GLU A N 1
ATOM 768 C CA . GLU A 1 97 ? 16.295 -1.550 -24.725 1.00 78.44 97 GLU A CA 1
ATOM 769 C C . GLU A 1 97 ? 15.997 -0.045 -24.787 1.00 78.44 97 GLU A C 1
ATOM 771 O O . GLU A 1 97 ? 16.664 0.698 -25.512 1.00 78.44 97 GLU A O 1
ATOM 776 N N . ALA A 1 98 ? 14.985 0.422 -24.051 1.00 77.19 98 ALA A N 1
ATOM 777 C CA . ALA A 1 98 ? 14.672 1.842 -23.931 1.00 77.19 98 ALA A CA 1
ATOM 778 C C . ALA A 1 98 ? 15.775 2.607 -23.182 1.00 77.19 98 ALA A C 1
ATOM 780 O O . ALA A 1 98 ? 16.168 3.691 -23.612 1.00 77.19 98 ALA A O 1
ATOM 781 N N . GLU A 1 99 ? 16.316 2.038 -22.104 1.00 77.88 99 GLU A N 1
ATOM 782 C CA . GLU A 1 99 ? 17.449 2.625 -21.385 1.00 77.88 99 GLU A CA 1
ATOM 783 C C . GLU A 1 99 ? 18.731 2.607 -22.226 1.00 77.88 99 GLU A C 1
ATOM 785 O O . GLU A 1 99 ? 19.404 3.629 -22.325 1.00 77.88 99 GLU A O 1
ATOM 790 N N . ALA A 1 100 ? 19.033 1.496 -22.904 1.00 79.88 100 ALA A N 1
ATOM 791 C CA . ALA A 1 100 ? 20.195 1.400 -23.787 1.00 79.88 100 ALA A CA 1
ATOM 792 C C . ALA A 1 100 ? 20.151 2.433 -24.926 1.00 79.88 100 ALA A C 1
ATOM 794 O O . ALA A 1 100 ? 21.180 3.021 -25.251 1.00 79.88 100 ALA A O 1
ATOM 795 N N . ARG A 1 101 ? 18.963 2.703 -25.492 1.00 80.56 101 ARG A N 1
ATOM 796 C CA . ARG A 1 101 ? 18.764 3.795 -26.461 1.00 80.56 101 ARG A CA 1
ATOM 797 C C . ARG A 1 101 ? 19.060 5.165 -25.856 1.00 80.56 101 ARG A C 1
ATOM 799 O O . ARG A 1 101 ? 19.765 5.947 -26.471 1.00 80.56 101 ARG A O 1
ATOM 806 N N . ARG A 1 102 ? 18.577 5.434 -24.643 1.00 75.50 102 ARG A N 1
ATOM 807 C CA . ARG A 1 102 ? 18.789 6.723 -23.961 1.00 75.50 102 ARG A CA 1
ATOM 808 C C . ARG A 1 102 ? 20.236 6.987 -23.561 1.00 75.50 102 ARG A C 1
ATOM 810 O O . ARG A 1 102 ? 20.625 8.140 -23.500 1.00 75.50 102 ARG A O 1
ATOM 817 N N . VAL A 1 103 ? 21.000 5.949 -23.228 1.00 80.19 103 VAL A N 1
ATOM 818 C CA . VAL A 1 103 ? 22.421 6.078 -22.854 1.00 80.19 103 VAL A CA 1
ATOM 819 C C . VAL A 1 103 ? 23.317 6.270 -24.086 1.00 80.19 103 VAL A C 1
ATOM 821 O O . VAL A 1 103 ? 24.438 6.755 -23.956 1.00 80.19 103 VAL A O 1
ATOM 824 N N . ALA A 1 104 ? 22.846 5.859 -25.266 1.00 79.38 104 ALA A N 1
ATOM 825 C CA . ALA A 1 104 ? 23.580 5.983 -26.522 1.00 79.38 104 ALA A CA 1
ATOM 826 C C . ALA A 1 104 ? 23.461 7.372 -27.183 1.00 79.38 104 ALA A C 1
ATOM 828 O O . ALA A 1 104 ? 24.319 7.700 -28.004 1.00 79.38 104 ALA A O 1
ATOM 829 N N . ASP A 1 105 ? 22.431 8.147 -26.829 1.00 68.38 105 ASP A N 1
ATOM 830 C CA . ASP A 1 105 ? 22.204 9.539 -27.255 1.00 68.38 105 ASP A CA 1
ATOM 831 C C . ASP A 1 105 ? 22.894 10.545 -26.312 1.00 68.38 105 ASP A C 1
ATOM 833 O O . ASP A 1 105 ? 23.446 11.551 -26.822 1.00 68.38 105 ASP A O 1
#

Foldseek 3Di:
DVVVVVVVVVVVVVVVVVVCVVVVVVCCVPPNPVSVVVVVVVVVVVVVCCQFQPFQPAPDDPVVVCLQPDPPNPDDSTHDPPPCCRHPNDPDPVRVVVVVVVVVD